Protein AF-A0A7V9CIB4-F1 (afdb_monomer_lite)

Radius of gyration: 16.67 Å; chains: 1; bounding box: 39×37×44 Å

Foldseek 3Di:
DDQKDKDKDKDWDWDVPPHTDIDIDIDMKMKGWLVNQCCCVVVDQQEEECDDHQWYDALCVDQPRPSPVVSVCVVCVVVVHHQQPDIKMKIWGTDGNNDDDTQWIKIFGAHNVGHTAWIWIWGAAPVGDIDIDIGGDDPCVVPDPDWAQQPDDRDPVDDSDDID

pLDDT: mean 80.52, std 18.49, range [33.44, 95.44]

Structure (mmCIF, N/CA/C/O backbone):
data_AF-A0A7V9CIB4-F1
#
_entry.id   AF-A0A7V9CIB4-F1
#
loop_
_atom_site.group_PDB
_atom_site.id
_atom_site.type_symbol
_atom_site.label_atom_id
_atom_site.label_alt_id
_atom_site.label_comp_id
_atom_site.label_asym_id
_atom_site.label_entity_id
_atom_site.label_seq_id
_atom_site.pdbx_PDB_ins_code
_atom_site.Cartn_x
_atom_site.Cartn_y
_atom_site.Cartn_z
_atom_site.occupancy
_atom_site.B_iso_or_equiv
_atom_site.auth_seq_id
_atom_site.auth_comp_id
_atom_site.auth_asym_id
_atom_site.auth_atom_id
_atom_site.pdbx_PDB_model_num
ATOM 1 N N . MET A 1 1 ? -20.475 -5.180 4.112 1.00 48.31 1 MET A N 1
ATOM 2 C CA . MET A 1 1 ? -19.162 -4.896 3.497 1.00 48.31 1 MET A CA 1
ATOM 3 C C . MET A 1 1 ? -18.192 -5.958 3.974 1.00 48.31 1 MET A C 1
ATOM 5 O O . MET A 1 1 ? -18.316 -6.389 5.112 1.00 48.31 1 MET A O 1
ATOM 9 N N . THR A 1 2 ? -17.322 -6.448 3.099 1.00 57.88 2 THR A N 1
ATOM 10 C CA . THR A 1 2 ? -16.293 -7.447 3.421 1.00 57.88 2 THR A CA 1
ATOM 11 C C . THR A 1 2 ? -15.072 -6.749 4.013 1.00 57.88 2 THR A C 1
ATOM 13 O O . THR A 1 2 ? -14.483 -5.915 3.337 1.00 57.88 2 THR A O 1
ATOM 16 N N . ASP A 1 3 ? -14.684 -7.110 5.241 1.00 68.75 3 ASP A N 1
ATOM 17 C CA . ASP A 1 3 ? -13.518 -6.538 5.944 1.00 68.75 3 ASP A CA 1
ATOM 18 C C . ASP A 1 3 ? -12.186 -6.793 5.199 1.00 68.75 3 ASP A C 1
ATOM 20 O O . ASP A 1 3 ? -11.222 -6.040 5.344 1.00 68.75 3 ASP A O 1
ATOM 24 N N . ALA A 1 4 ? -12.134 -7.855 4.385 1.00 72.06 4 ALA A N 1
ATOM 25 C CA . ALA A 1 4 ? -11.049 -8.133 3.452 1.00 72.06 4 ALA A CA 1
ATOM 26 C C . ALA A 1 4 ? -11.529 -8.991 2.264 1.00 72.06 4 ALA A C 1
ATOM 28 O O . ALA A 1 4 ? -12.492 -9.754 2.388 1.00 72.06 4 ALA A O 1
ATOM 29 N N . ALA A 1 5 ? -10.836 -8.903 1.127 1.00 83.56 5 ALA A N 1
ATOM 30 C CA . ALA A 1 5 ? -11.058 -9.735 -0.059 1.00 83.56 5 ALA A CA 1
ATOM 31 C C . ALA A 1 5 ? -9.733 -10.136 -0.735 1.00 83.56 5 ALA A C 1
ATOM 33 O O . ALA A 1 5 ? -8.701 -9.502 -0.532 1.00 83.56 5 ALA A O 1
ATOM 34 N N . LEU A 1 6 ? -9.764 -11.193 -1.552 1.00 86.75 6 LEU A N 1
ATOM 35 C CA . LEU A 1 6 ? -8.632 -11.652 -2.362 1.00 86.75 6 LEU A CA 1
ATOM 36 C C . LEU A 1 6 ? -8.934 -11.444 -3.846 1.00 86.75 6 LEU A C 1
ATOM 38 O O . LEU A 1 6 ? -9.955 -11.910 -4.349 1.00 86.75 6 LEU A O 1
ATOM 42 N N . TYR A 1 7 ? -8.017 -10.787 -4.545 1.00 87.12 7 TYR A N 1
ATOM 43 C CA . TYR A 1 7 ? -8.080 -10.545 -5.981 1.00 87.12 7 TYR A CA 1
ATOM 44 C C . TYR A 1 7 ? -7.056 -11.426 -6.681 1.00 87.12 7 TYR A C 1
ATOM 46 O O . TYR A 1 7 ? -5.857 -11.234 -6.503 1.00 87.12 7 TYR A O 1
ATOM 54 N N . ALA A 1 8 ? -7.519 -12.385 -7.480 1.00 88.94 8 ALA A N 1
ATOM 55 C CA . ALA A 1 8 ? -6.657 -13.188 -8.340 1.00 88.94 8 ALA A CA 1
ATOM 56 C C . ALA A 1 8 ? -6.422 -12.468 -9.675 1.00 88.94 8 ALA A C 1
ATOM 58 O O . ALA A 1 8 ? -7.348 -11.908 -10.262 1.00 88.94 8 ALA A O 1
ATOM 59 N N . GLY A 1 9 ? -5.189 -12.503 -10.172 1.00 87.19 9 GLY A N 1
ATOM 60 C CA . GLY A 1 9 ? -4.802 -11.816 -11.398 1.00 87.19 9 GLY A CA 1
ATOM 61 C C . GLY A 1 9 ? -3.603 -12.459 -12.078 1.00 87.19 9 GLY A C 1
ATOM 62 O O . GLY A 1 9 ? -3.162 -13.551 -11.724 1.00 87.19 9 GLY A O 1
ATOM 63 N N . HIS A 1 10 ? -3.073 -11.769 -13.080 1.00 85.56 10 HIS A N 1
ATOM 64 C CA . HIS A 1 10 ? -1.833 -12.152 -13.743 1.00 85.56 10 HIS A CA 1
ATOM 65 C C . HIS A 1 10 ? -0.936 -10.930 -13.856 1.00 85.56 10 HIS A C 1
ATOM 67 O O . HIS A 1 10 ? -1.420 -9.840 -14.152 1.00 85.56 10 HIS A O 1
ATOM 73 N N . VAL A 1 11 ? 0.363 -11.133 -13.673 1.00 84.75 1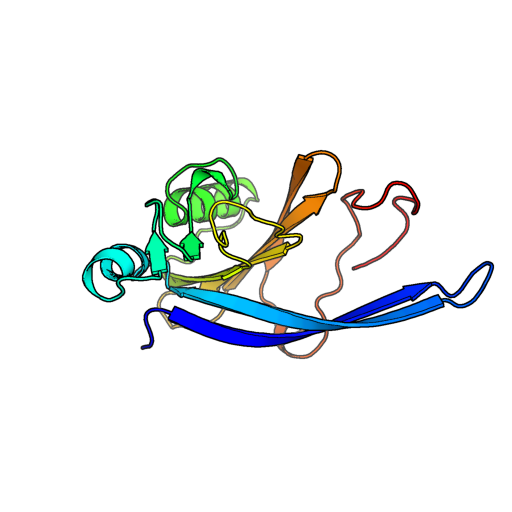1 VAL A N 1
ATOM 74 C CA . VAL A 1 11 ? 1.377 -10.149 -14.047 1.00 84.75 11 VAL A CA 1
ATOM 75 C C . VAL A 1 11 ? 1.978 -10.589 -15.369 1.00 84.75 11 VAL A C 1
ATOM 77 O O . VAL A 1 11 ? 2.253 -11.774 -15.569 1.00 84.75 11 VAL A O 1
ATOM 80 N N . TRP A 1 12 ? 2.165 -9.639 -16.276 1.00 84.81 12 TRP A N 1
ATOM 81 C CA . TRP A 1 12 ? 2.827 -9.846 -17.552 1.00 84.81 12 TRP A CA 1
ATOM 82 C C . TRP A 1 12 ? 3.964 -8.842 -17.678 1.00 84.81 12 TRP A C 1
ATOM 84 O O . TRP A 1 12 ? 3.780 -7.653 -17.435 1.00 84.81 12 TRP A O 1
ATOM 94 N N . HIS A 1 13 ? 5.140 -9.343 -18.026 1.00 82.50 13 HIS A N 1
ATOM 95 C CA . HIS A 1 13 ? 6.301 -8.534 -18.361 1.00 82.50 13 HIS A CA 1
ATOM 96 C C . HIS A 1 13 ? 6.653 -8.808 -19.810 1.00 82.50 13 HIS A C 1
ATOM 98 O O . HIS A 1 13 ? 6.724 -9.969 -20.220 1.00 82.50 13 HIS A O 1
ATOM 104 N N . GLU A 1 14 ? 6.912 -7.747 -20.561 1.00 84.62 14 GLU A N 1
ATOM 105 C CA . GLU A 1 14 ? 7.342 -7.823 -21.948 1.00 84.62 14 GLU A CA 1
ATOM 106 C C . GLU A 1 14 ? 8.518 -6.875 -22.175 1.00 84.62 14 GLU A C 1
ATOM 108 O O . GLU A 1 14 ? 8.510 -5.711 -21.775 1.00 84.62 14 GLU A O 1
ATOM 113 N N . ARG A 1 15 ? 9.558 -7.397 -22.817 1.00 81.19 15 ARG A N 1
ATOM 114 C CA . ARG A 1 15 ? 10.673 -6.641 -23.373 1.00 81.19 15 ARG A CA 1
ATOM 115 C C . ARG A 1 15 ? 10.691 -6.887 -24.865 1.00 81.19 15 ARG A C 1
ATOM 117 O O . ARG A 1 15 ? 10.730 -8.036 -25.288 1.00 81.19 15 ARG A O 1
ATOM 124 N N . THR A 1 16 ? 10.688 -5.819 -25.649 1.00 85.69 16 THR A N 1
ATOM 125 C CA . THR A 1 16 ? 10.640 -5.895 -27.114 1.00 85.69 16 THR A CA 1
ATOM 126 C C . THR A 1 16 ? 12.020 -5.789 -27.766 1.00 85.69 16 THR A C 1
ATOM 128 O O . THR A 1 16 ? 12.180 -6.192 -28.914 1.00 85.69 16 THR A O 1
ATOM 131 N N . THR A 1 17 ? 13.035 -5.298 -27.045 1.00 74.50 17 THR A N 1
ATOM 132 C CA . THR A 1 17 ? 14.410 -5.128 -27.544 1.00 74.50 17 THR A CA 1
ATOM 133 C C . THR A 1 17 ? 15.461 -5.471 -26.475 1.00 74.50 17 THR A C 1
ATOM 135 O O . THR A 1 17 ? 15.185 -5.350 -25.278 1.00 74.50 17 THR A O 1
ATOM 138 N N . PRO A 1 18 ? 16.683 -5.901 -26.871 1.00 76.19 18 PRO A N 1
ATOM 139 C CA . PRO A 1 18 ? 17.116 -6.253 -28.233 1.00 76.19 18 PRO A CA 1
ATOM 140 C C . PRO A 1 18 ? 16.562 -7.604 -28.723 1.00 76.19 18 PRO A C 1
ATOM 142 O O . PRO A 1 18 ? 16.520 -7.842 -29.925 1.00 76.19 18 PRO A O 1
ATOM 145 N N . VAL A 1 19 ? 16.106 -8.466 -27.810 1.00 81.19 19 VAL A N 1
ATOM 146 C CA . VAL A 1 19 ? 15.409 -9.725 -28.106 1.00 81.19 19 VAL A CA 1
ATOM 147 C C . VAL A 1 19 ? 14.068 -9.705 -27.381 1.00 81.19 19 VAL A C 1
ATOM 149 O O . VAL A 1 19 ? 14.002 -9.320 -26.213 1.00 81.19 19 VAL A O 1
ATOM 152 N N . GLY A 1 20 ? 13.012 -10.114 -28.085 1.00 82.12 20 GLY A N 1
ATOM 153 C CA . GLY A 1 20 ? 11.669 -10.231 -27.531 1.00 82.12 20 GLY A CA 1
ATOM 154 C C . GLY A 1 20 ? 11.617 -11.267 -26.409 1.00 82.12 20 GLY A C 1
ATOM 155 O O . GLY A 1 20 ? 11.823 -12.455 -26.653 1.00 82.12 20 GLY A O 1
ATOM 156 N N . HIS A 1 21 ? 11.317 -10.830 -25.190 1.00 83.44 21 HIS A N 1
ATOM 157 C CA . HIS A 1 21 ? 11.092 -11.704 -24.045 1.00 83.44 21 HIS A CA 1
ATOM 158 C C . HIS A 1 21 ? 9.808 -11.297 -23.338 1.00 83.44 21 HIS A C 1
ATOM 160 O O . HIS A 1 21 ? 9.699 -10.185 -22.828 1.00 83.44 21 HIS A O 1
ATOM 166 N N . ALA A 1 22 ? 8.859 -12.222 -23.272 1.00 87.25 22 ALA A N 1
ATOM 167 C CA . ALA A 1 22 ? 7.604 -12.041 -22.568 1.00 87.25 22 ALA A CA 1
ATOM 168 C C . ALA A 1 22 ? 7.397 -13.190 -21.583 1.00 87.25 22 ALA A C 1
ATOM 170 O O . ALA A 1 22 ? 7.588 -14.355 -21.933 1.00 87.25 22 ALA A O 1
ATOM 171 N N . PHE A 1 23 ? 6.989 -12.875 -20.358 1.00 88.00 23 PHE A N 1
ATOM 172 C CA . PHE A 1 23 ? 6.585 -13.880 -19.380 1.00 88.00 23 PHE A CA 1
ATOM 173 C C . PHE A 1 23 ? 5.362 -13.412 -18.603 1.00 88.00 23 PHE A C 1
ATOM 175 O O . PHE A 1 23 ? 5.261 -12.255 -18.194 1.00 88.00 23 PHE A O 1
ATOM 182 N N . ARG A 1 24 ? 4.418 -14.330 -18.402 1.00 90.00 24 ARG A N 1
ATOM 183 C CA . ARG A 1 24 ? 3.171 -14.097 -17.676 1.00 90.00 24 ARG A CA 1
ATOM 184 C C . ARG A 1 24 ? 3.030 -15.142 -16.582 1.00 90.00 24 ARG A C 1
ATOM 186 O O . ARG A 1 24 ? 3.224 -16.325 -16.842 1.00 90.00 24 ARG A O 1
ATOM 193 N N . TYR A 1 25 ? 2.665 -14.714 -15.382 1.00 87.06 25 TYR A N 1
ATOM 194 C CA . TYR A 1 25 ? 2.484 -15.602 -14.236 1.00 87.06 25 TYR A CA 1
ATOM 195 C C . TYR A 1 25 ? 1.278 -15.172 -13.392 1.00 87.06 25 TYR A C 1
ATOM 197 O O . TYR A 1 25 ? 0.923 -13.987 -13.384 1.00 87.06 25 TYR A O 1
ATOM 205 N N . PRO A 1 26 ? 0.598 -16.121 -12.724 1.00 89.19 26 PRO A N 1
ATOM 206 C CA . PRO A 1 26 ? -0.506 -15.798 -11.833 1.00 89.19 26 PRO A CA 1
ATOM 207 C C . PRO A 1 26 ? -0.002 -15.027 -10.610 1.00 89.19 26 PRO A C 1
ATOM 209 O O . PRO A 1 26 ? 1.108 -15.246 -10.127 1.00 89.19 26 PRO A O 1
ATOM 212 N N . THR A 1 27 ? -0.844 -14.140 -10.095 1.00 88.88 27 THR A N 1
ATOM 213 C CA . THR A 1 27 ? -0.610 -13.398 -8.855 1.00 88.88 27 THR A CA 1
ATOM 214 C C . THR A 1 27 ? -1.913 -13.261 -8.072 1.00 88.88 27 THR A C 1
ATOM 216 O O . THR A 1 27 ? -2.997 -13.527 -8.599 1.00 88.88 27 THR A O 1
ATOM 219 N N . TYR A 1 28 ? -1.822 -12.821 -6.823 1.00 89.75 28 TYR A N 1
ATOM 220 C CA . TYR A 1 28 ? -2.979 -12.463 -6.014 1.00 89.75 28 TYR A CA 1
ATOM 221 C C . TYR A 1 28 ? -2.671 -11.260 -5.127 1.00 89.75 28 TYR A C 1
ATOM 223 O O . TYR A 1 28 ? -1.565 -11.149 -4.615 1.00 89.75 28 TYR A O 1
ATOM 231 N N . MET A 1 29 ? -3.650 -10.395 -4.895 1.00 90.88 29 MET A N 1
ATOM 232 C CA . MET A 1 29 ? -3.542 -9.265 -3.971 1.00 90.88 29 MET A CA 1
ATOM 233 C C . MET A 1 29 ? -4.657 -9.320 -2.930 1.00 90.88 29 MET A C 1
ATOM 235 O O . MET A 1 29 ? -5.731 -9.869 -3.175 1.00 90.88 29 MET A O 1
ATOM 239 N N . HIS A 1 30 ? -4.400 -8.748 -1.763 1.00 91.62 30 HIS A N 1
ATOM 240 C CA . HIS A 1 30 ? -5.371 -8.603 -0.690 1.00 91.62 30 HIS A CA 1
ATOM 241 C C . HIS A 1 30 ? -5.942 -7.197 -0.746 1.00 91.62 30 HIS A C 1
ATOM 243 O O . HIS A 1 30 ? -5.183 -6.234 -0.826 1.00 91.62 30 HIS A O 1
ATOM 249 N N . LEU A 1 31 ? -7.262 -7.091 -0.685 1.00 92.94 31 LEU A N 1
ATOM 250 C CA . LEU A 1 31 ? -7.955 -5.837 -0.457 1.00 92.94 31 LEU A CA 1
ATOM 251 C C . LEU A 1 31 ? -8.343 -5.770 1.017 1.00 92.94 31 LEU A C 1
ATOM 253 O O . LEU A 1 31 ? -9.058 -6.649 1.496 1.00 92.94 31 LEU A O 1
ATOM 257 N N . PHE A 1 32 ? -7.884 -4.741 1.713 1.00 92.94 32 PHE A N 1
ATOM 258 C CA . PHE A 1 32 ? -8.199 -4.471 3.110 1.00 92.94 32 PHE A CA 1
ATOM 259 C C . PHE A 1 32 ? -9.007 -3.189 3.219 1.00 92.94 32 PHE A C 1
ATOM 261 O O . PHE A 1 32 ? -8.625 -2.174 2.640 1.00 92.94 32 PHE A O 1
ATOM 268 N N . ASP A 1 33 ? -10.082 -3.216 3.997 1.00 93.06 33 ASP A N 1
ATOM 269 C CA . ASP A 1 33 ? -10.720 -1.987 4.455 1.00 93.06 33 ASP A CA 1
ATOM 270 C C . ASP A 1 33 ? -9.972 -1.473 5.690 1.00 93.06 33 ASP A C 1
ATOM 272 O O . ASP A 1 33 ? -9.961 -2.129 6.736 1.00 93.06 33 ASP A O 1
ATOM 276 N N . LEU A 1 34 ? -9.320 -0.313 5.573 1.00 92.75 34 LEU A N 1
ATOM 277 C CA . LEU A 1 34 ? -8.522 0.254 6.661 1.00 92.75 34 LEU A CA 1
ATOM 278 C C . LEU A 1 34 ? -9.375 0.685 7.858 1.00 92.75 34 LEU A C 1
ATOM 280 O O . LEU A 1 34 ? -8.866 0.713 8.977 1.00 92.75 34 LEU A O 1
ATOM 284 N N . ASP A 1 35 ? -10.668 0.940 7.664 1.00 88.94 35 ASP A N 1
ATOM 285 C CA . ASP A 1 35 ? -11.588 1.277 8.758 1.00 88.94 35 ASP A CA 1
ATOM 286 C C . ASP A 1 35 ? -12.013 0.023 9.544 1.00 88.94 35 ASP A C 1
ATOM 288 O O . ASP A 1 35 ? -12.488 0.094 10.681 1.00 88.94 35 ASP A O 1
ATOM 292 N N . ALA A 1 36 ? -11.812 -1.153 8.948 1.00 89.38 36 ALA A N 1
ATOM 293 C CA . ALA A 1 36 ? -12.131 -2.457 9.514 1.00 89.38 36 ALA A CA 1
ATOM 294 C C . ALA A 1 36 ? -10.901 -3.264 9.950 1.00 89.38 36 ALA A C 1
ATOM 296 O O . ALA A 1 36 ? -11.044 -4.234 10.697 1.00 89.38 36 ALA A O 1
ATOM 297 N N . VAL A 1 37 ? -9.702 -2.883 9.499 1.00 89.25 37 VAL A N 1
ATOM 298 C CA . VAL A 1 37 ? -8.484 -3.708 9.548 1.00 89.25 37 VAL A CA 1
ATOM 299 C C . VAL A 1 37 ? -8.113 -4.175 10.960 1.00 89.25 37 VAL A C 1
ATOM 301 O O . VAL A 1 37 ? -7.609 -5.283 11.136 1.00 89.25 37 VAL A O 1
ATOM 304 N N . GLY A 1 38 ? -8.449 -3.397 11.993 1.00 86.75 38 GLY A N 1
ATOM 305 C CA . GLY A 1 38 ? -8.252 -3.788 13.392 1.00 86.75 38 GLY A CA 1
ATOM 306 C C . GLY A 1 38 ? -9.008 -5.065 13.789 1.00 86.75 38 GLY A C 1
ATOM 307 O O . GLY A 1 38 ? -8.465 -5.893 14.522 1.00 86.75 38 GLY A O 1
ATOM 308 N N . ARG A 1 39 ? -10.213 -5.284 13.240 1.00 89.62 39 ARG A N 1
ATOM 309 C CA . ARG A 1 39 ? -11.073 -6.451 13.535 1.00 89.62 39 ARG A CA 1
ATOM 310 C C . ARG A 1 39 ? -10.567 -7.756 12.918 1.00 89.62 39 ARG A C 1
ATOM 312 O O . ARG A 1 39 ? -11.005 -8.844 13.305 1.00 89.62 39 ARG A O 1
ATOM 319 N N . ILE A 1 40 ? -9.630 -7.678 11.971 1.00 88.94 40 ILE A N 1
ATOM 320 C CA . ILE A 1 40 ? -9.027 -8.856 11.328 1.00 88.94 40 ILE A CA 1
ATOM 321 C C . ILE A 1 40 ? -8.378 -9.766 12.372 1.00 88.94 40 ILE A C 1
ATOM 323 O O . ILE A 1 40 ? -8.455 -10.993 12.265 1.00 88.94 40 ILE A O 1
ATOM 327 N N . ASN A 1 41 ? -7.774 -9.173 13.404 1.00 90.31 41 ASN A N 1
ATOM 328 C CA . ASN A 1 41 ? -7.085 -9.914 14.453 1.00 90.31 41 ASN A CA 1
ATOM 329 C C . ASN A 1 41 ? -8.020 -10.807 15.279 1.00 90.31 41 ASN A C 1
ATOM 331 O O . ASN A 1 41 ? -7.585 -11.881 15.717 1.00 90.31 41 ASN A O 1
ATOM 335 N N . ASP A 1 42 ? -9.276 -10.386 15.425 1.00 89.44 42 ASP A N 1
ATOM 336 C CA . ASP A 1 42 ? -10.316 -11.083 16.182 1.00 89.44 42 ASP A CA 1
ATOM 337 C C . ASP A 1 42 ? -11.034 -12.136 15.330 1.00 89.44 42 ASP A C 1
ATOM 339 O O . ASP A 1 42 ? -11.428 -13.190 15.827 1.00 89.44 42 ASP A O 1
ATOM 343 N N . THR A 1 43 ? -11.166 -11.871 14.029 1.00 86.88 43 THR A N 1
ATOM 344 C CA . THR A 1 43 ? -11.976 -12.690 13.115 1.00 86.88 43 THR A CA 1
ATOM 345 C C . THR A 1 43 ? -11.186 -13.843 12.500 1.00 86.88 43 THR A C 1
ATOM 347 O O . THR A 1 43 ? -11.672 -14.972 12.406 1.00 86.88 43 THR A O 1
ATOM 350 N N . PHE A 1 44 ? -9.947 -13.590 12.082 1.00 86.19 44 PHE A N 1
ATOM 351 C CA . PHE A 1 44 ? -9.134 -14.567 11.363 1.00 86.19 44 PHE A CA 1
ATOM 352 C C . PHE A 1 44 ? -8.006 -15.077 12.251 1.00 86.19 44 PHE A C 1
ATOM 354 O O . PHE A 1 44 ? -7.464 -14.334 13.054 1.00 86.19 44 PHE A O 1
ATOM 361 N N . ARG A 1 45 ? -7.615 -16.352 12.123 1.00 88.50 45 ARG A N 1
ATOM 362 C CA . ARG A 1 45 ? -6.449 -16.905 12.850 1.00 88.50 45 ARG A CA 1
ATOM 363 C C . ARG A 1 45 ? -5.156 -16.865 12.042 1.00 88.50 45 ARG A C 1
ATOM 365 O O . ARG A 1 45 ? -4.080 -16.795 12.626 1.00 88.50 45 ARG A O 1
ATOM 372 N N . LEU A 1 46 ? -5.270 -16.926 10.715 1.00 90.50 46 LEU A N 1
ATOM 373 C CA . LEU A 1 46 ? -4.132 -17.013 9.794 1.00 90.50 46 LEU A CA 1
ATOM 374 C C . LEU A 1 46 ? -3.759 -15.667 9.164 1.00 90.50 46 LEU A C 1
ATOM 376 O O . LEU A 1 46 ? -2.640 -15.530 8.685 1.00 90.50 46 LEU A O 1
ATOM 380 N N . LEU A 1 47 ? -4.674 -14.696 9.200 1.00 90.81 47 LEU A N 1
ATOM 381 C CA . LEU A 1 47 ? -4.488 -13.336 8.705 1.00 90.81 47 LEU A CA 1
ATOM 382 C C . LEU A 1 47 ? -4.381 -12.379 9.894 1.00 90.81 47 LEU A C 1
ATOM 384 O O . LEU A 1 47 ? -5.197 -12.468 10.811 1.00 90.81 47 LEU A O 1
ATOM 388 N N . GLY A 1 48 ? -3.372 -11.513 9.923 1.00 92.06 48 GLY A N 1
ATOM 389 C CA . GLY A 1 48 ? -3.145 -10.562 11.016 1.00 92.06 48 GLY A CA 1
ATOM 390 C C . GLY A 1 48 ? -2.873 -9.144 10.543 1.00 92.06 48 GLY A C 1
ATOM 391 O O . GLY A 1 48 ? -2.360 -8.939 9.448 1.00 92.06 48 GLY A O 1
ATOM 392 N N . TYR A 1 49 ? -3.169 -8.180 11.406 1.00 94.31 49 TYR A N 1
ATOM 393 C CA . TYR A 1 49 ? -2.791 -6.780 11.250 1.00 94.31 49 TYR A CA 1
ATOM 394 C C . TYR A 1 49 ? -1.836 -6.383 12.381 1.00 94.31 49 TYR A C 1
ATOM 396 O O . TYR A 1 49 ? -2.145 -6.606 13.555 1.00 94.31 49 TYR A O 1
ATOM 404 N N . ASN A 1 50 ? -0.652 -5.873 12.029 1.00 93.81 50 ASN A N 1
ATOM 405 C CA . ASN A 1 50 ? 0.470 -5.581 12.930 1.00 93.81 50 ASN A CA 1
ATOM 406 C C . ASN A 1 50 ? 0.842 -6.741 13.872 1.00 93.81 50 ASN A C 1
ATOM 408 O O . ASN A 1 50 ? 1.341 -6.543 14.980 1.00 93.81 50 ASN A O 1
ATOM 412 N N . ARG A 1 51 ? 0.608 -7.983 13.435 1.00 92.31 51 ARG A N 1
ATOM 413 C CA . ARG A 1 51 ? 0.838 -9.192 14.228 1.00 92.31 51 ARG A CA 1
ATOM 414 C C . ARG A 1 51 ? 1.442 -10.281 13.362 1.00 92.31 51 ARG A C 1
ATOM 416 O O . ARG A 1 51 ? 0.948 -10.547 12.271 1.00 92.31 51 ARG A O 1
ATOM 423 N N . SER A 1 52 ? 2.460 -10.958 13.891 1.00 90.31 52 SER A N 1
ATOM 424 C CA . SER A 1 52 ? 3.067 -12.106 13.217 1.00 90.31 52 SER A CA 1
ATOM 425 C C . SER A 1 52 ? 2.057 -13.251 13.103 1.00 90.31 52 SER A C 1
ATOM 427 O O . SER A 1 52 ? 1.632 -13.830 14.108 1.00 90.31 52 SER A O 1
ATOM 429 N N . ARG A 1 53 ? 1.641 -13.530 11.867 1.00 92.06 53 ARG A N 1
ATOM 430 C CA . ARG A 1 53 ? 0.740 -14.611 11.452 1.00 92.06 53 ARG A CA 1
ATOM 431 C C . ARG A 1 53 ? 1.196 -15.131 10.081 1.00 92.06 53 ARG A C 1
ATOM 433 O O . ARG A 1 53 ? 1.999 -14.461 9.432 1.00 92.06 53 ARG A O 1
ATOM 440 N N . PRO A 1 54 ? 0.722 -16.310 9.629 1.00 92.06 54 PRO A N 1
ATOM 441 C CA . PRO A 1 54 ? 1.097 -16.852 8.323 1.00 92.06 54 PRO A CA 1
ATOM 442 C C . PRO A 1 54 ? 0.896 -15.867 7.173 1.00 92.06 54 PRO A C 1
ATOM 444 O O . PRO A 1 54 ? 1.746 -15.806 6.292 1.00 92.06 54 PRO A O 1
ATOM 447 N N . VAL A 1 55 ? -0.179 -15.077 7.218 1.00 91.81 55 VAL A N 1
ATOM 448 C CA . VAL A 1 55 ? -0.361 -13.895 6.378 1.00 91.81 55 VAL A CA 1
ATOM 449 C C . VAL A 1 55 ? -0.530 -12.676 7.279 1.00 91.81 55 VAL A C 1
ATOM 451 O O . VAL A 1 55 ? -1.331 -12.711 8.216 1.00 91.81 55 VAL A O 1
ATOM 454 N N . SER A 1 56 ? 0.202 -11.592 7.026 1.00 92.75 56 SER A N 1
ATOM 455 C CA . SER A 1 56 ? 0.046 -10.372 7.822 1.00 92.75 56 SER A CA 1
ATOM 456 C C . SER A 1 56 ? 0.230 -9.078 7.038 1.00 92.75 56 SER A C 1
ATOM 458 O O . SER A 1 56 ? 1.044 -8.983 6.125 1.00 92.75 56 SER A O 1
ATOM 460 N N . LEU A 1 57 ? -0.535 -8.064 7.427 1.00 93.50 57 LEU A N 1
ATOM 461 C CA . LEU A 1 57 ? -0.359 -6.674 7.025 1.00 93.50 57 LEU A CA 1
ATOM 462 C C . LEU A 1 57 ? 0.329 -5.927 8.170 1.00 93.50 57 LEU A C 1
ATOM 464 O O . LEU A 1 57 ? -0.081 -6.080 9.321 1.00 93.50 57 LEU A O 1
ATOM 468 N N . HIS A 1 58 ? 1.353 -5.130 7.879 1.00 93.81 58 HIS A N 1
ATOM 469 C CA . HIS A 1 58 ? 2.035 -4.307 8.876 1.00 93.81 58 HIS A CA 1
ATOM 470 C C . HIS A 1 58 ? 2.136 -2.865 8.398 1.00 93.81 58 HIS A C 1
ATOM 472 O O . HIS A 1 58 ? 2.557 -2.623 7.272 1.00 93.81 58 HIS A O 1
ATOM 478 N N . ASP A 1 59 ? 1.842 -1.916 9.282 1.00 94.25 59 ASP A N 1
ATOM 479 C CA . ASP A 1 59 ? 1.984 -0.484 8.999 1.00 94.25 59 ASP A CA 1
ATOM 480 C C . ASP A 1 59 ? 3.409 -0.139 8.547 1.00 94.25 59 ASP A C 1
ATOM 482 O O . ASP A 1 59 ? 3.600 0.581 7.576 1.00 94.25 59 ASP A O 1
ATOM 486 N N . ALA A 1 60 ? 4.418 -0.734 9.196 1.00 91.56 60 ALA A N 1
ATOM 487 C CA . ALA A 1 60 ? 5.841 -0.516 8.913 1.00 91.56 60 ALA A CA 1
ATOM 488 C C . ALA A 1 60 ? 6.264 -0.826 7.458 1.00 91.56 60 ALA A C 1
ATOM 490 O O . ALA A 1 60 ? 7.291 -0.325 6.982 1.00 91.56 60 ALA A O 1
ATOM 491 N N . ASP A 1 61 ? 5.493 -1.650 6.747 1.00 90.25 61 ASP A N 1
ATOM 492 C CA . ASP A 1 61 ? 5.781 -2.010 5.355 1.00 90.25 61 ASP A CA 1
ATOM 493 C C . ASP A 1 61 ? 5.336 -0.950 4.354 1.00 90.25 61 ASP A C 1
ATOM 495 O O . ASP A 1 61 ? 5.741 -1.013 3.195 1.00 90.25 61 ASP A O 1
ATOM 499 N N . HIS A 1 62 ? 4.548 0.021 4.805 1.00 91.62 62 HIS A N 1
ATOM 500 C CA . HIS A 1 62 ? 3.851 0.964 3.953 1.00 91.62 62 HIS A CA 1
ATOM 501 C C . HIS A 1 62 ? 4.143 2.405 4.351 1.00 91.62 62 HIS A C 1
ATOM 503 O O . HIS A 1 62 ? 4.313 2.742 5.524 1.00 91.62 62 HIS A O 1
ATOM 509 N N . LEU A 1 63 ? 4.156 3.272 3.348 1.00 90.44 63 LEU A N 1
ATOM 510 C CA . LEU A 1 63 ? 4.341 4.709 3.423 1.00 90.44 63 LEU A CA 1
ATOM 511 C C . LEU A 1 63 ? 5.524 5.054 4.342 1.00 90.44 63 LEU A C 1
ATOM 513 O O . LEU A 1 63 ? 6.681 4.800 3.997 1.00 90.44 63 LEU A O 1
ATOM 517 N N . ASP A 1 64 ? 5.2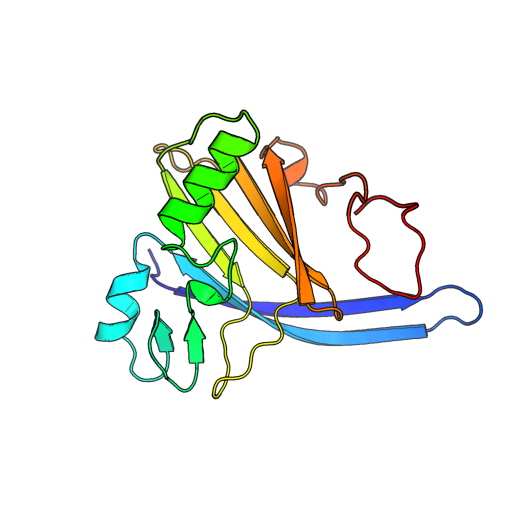37 5.621 5.511 1.00 89.69 64 ASP A N 1
ATOM 518 C CA . ASP A 1 64 ? 6.211 6.033 6.525 1.00 89.69 64 ASP A CA 1
ATOM 519 C C . ASP A 1 64 ? 6.091 5.262 7.852 1.00 89.69 64 ASP A C 1
ATOM 521 O O . ASP A 1 64 ? 6.665 5.670 8.861 1.00 89.69 64 ASP A O 1
ATOM 525 N N . GLY A 1 65 ? 5.382 4.130 7.857 1.00 89.00 65 GLY A N 1
ATOM 526 C CA . GLY A 1 65 ? 5.299 3.221 9.001 1.00 89.00 65 GLY A CA 1
ATOM 527 C C . GLY A 1 65 ? 4.352 3.643 10.126 1.00 89.00 65 GLY A C 1
ATOM 528 O O . GLY A 1 65 ? 4.249 2.930 11.125 1.00 89.00 65 GLY A O 1
ATOM 529 N N . ARG A 1 66 ? 3.664 4.779 9.982 1.00 92.62 66 ARG A N 1
ATOM 530 C CA . ARG A 1 66 ? 2.563 5.196 10.864 1.00 92.62 66 ARG A CA 1
ATOM 531 C C . ARG A 1 66 ? 1.315 4.334 10.634 1.00 92.62 66 ARG A C 1
ATOM 533 O O . ARG A 1 66 ? 1.238 3.668 9.600 1.00 92.62 66 ARG A O 1
ATOM 540 N N . PRO A 1 67 ? 0.312 4.380 11.536 1.00 93.69 67 PRO A N 1
ATOM 541 C CA . PRO A 1 67 ? -0.990 3.774 11.271 1.00 93.69 67 PRO A CA 1
ATOM 542 C C . PRO A 1 67 ? -1.487 4.142 9.871 1.00 93.69 67 PRO A C 1
ATOM 544 O O . PRO A 1 67 ? -1.534 5.323 9.521 1.00 93.69 67 PRO A O 1
ATOM 547 N N . LEU A 1 68 ? -1.823 3.137 9.056 1.00 93.75 68 LEU A N 1
ATOM 548 C CA . LEU A 1 68 ? -2.016 3.312 7.608 1.00 93.75 68 LEU A CA 1
ATOM 549 C C . LEU A 1 68 ? -2.971 4.454 7.246 1.00 93.75 68 LEU A C 1
ATOM 551 O O . LEU A 1 68 ? -2.688 5.216 6.326 1.00 93.75 68 LEU A O 1
ATOM 555 N N . ARG A 1 69 ? -4.078 4.606 7.981 1.00 92.81 69 ARG A N 1
ATOM 556 C CA . ARG A 1 69 ? -5.043 5.689 7.743 1.00 92.81 69 ARG A CA 1
ATOM 557 C C . ARG A 1 69 ? -4.412 7.071 7.927 1.00 92.81 69 ARG A C 1
ATOM 559 O O . ARG A 1 69 ? -4.577 7.930 7.068 1.00 92.81 69 ARG A O 1
ATOM 566 N N . GLU A 1 70 ? -3.656 7.261 9.005 1.00 94.25 70 GLU A N 1
ATOM 567 C CA . GLU A 1 70 ? -2.959 8.520 9.290 1.00 94.25 70 GLU A CA 1
ATOM 568 C C . GLU A 1 70 ? -1.873 8.804 8.246 1.00 94.25 70 GLU A C 1
ATOM 570 O O . GLU A 1 70 ? -1.720 9.939 7.794 1.00 94.25 70 GLU A O 1
ATOM 575 N N . ALA A 1 71 ? -1.134 7.771 7.830 1.00 95.00 71 ALA A N 1
ATOM 576 C CA . ALA A 1 71 ? -0.095 7.888 6.812 1.00 95.00 71 ALA A CA 1
ATOM 577 C C . ALA A 1 71 ? -0.673 8.294 5.443 1.00 95.00 71 ALA A C 1
ATOM 579 O O . ALA A 1 71 ? -0.118 9.164 4.764 1.00 95.00 71 ALA A O 1
ATOM 580 N N . VAL A 1 72 ? -1.804 7.695 5.051 1.00 95.25 72 VAL A N 1
ATOM 581 C CA . VAL A 1 72 ? -2.524 8.027 3.814 1.00 95.25 72 VAL A CA 1
ATOM 582 C C . VAL A 1 72 ? -3.031 9.465 3.861 1.00 95.25 72 VAL A C 1
ATOM 584 O O . VAL A 1 72 ? -2.748 10.236 2.945 1.00 95.25 72 VAL A O 1
ATOM 587 N N . GLU A 1 73 ? -3.719 9.856 4.935 1.00 95.12 73 GLU A N 1
ATOM 588 C CA . GLU A 1 73 ? -4.239 11.216 5.100 1.00 95.12 73 GLU A CA 1
ATOM 589 C C . GLU A 1 73 ? -3.115 12.258 5.036 1.00 95.12 73 GLU A C 1
ATOM 591 O O . GLU A 1 73 ? -3.187 13.210 4.252 1.00 95.12 73 GLU A O 1
ATOM 596 N N . ALA A 1 74 ? -2.029 12.037 5.781 1.00 94.94 74 ALA A N 1
ATOM 597 C CA . ALA A 1 74 ? -0.869 12.919 5.772 1.00 94.94 74 ALA A CA 1
ATOM 598 C C . ALA A 1 74 ? -0.260 13.051 4.370 1.00 94.94 74 ALA A C 1
ATOM 600 O O . ALA A 1 74 ? 0.149 14.144 3.976 1.00 94.94 74 ALA A O 1
ATOM 601 N N . ARG A 1 75 ? -0.215 11.960 3.596 1.00 94.31 75 ARG A N 1
ATOM 602 C CA . ARG A 1 75 ? 0.320 11.972 2.231 1.00 94.31 75 ARG A CA 1
ATOM 603 C C . ARG A 1 75 ? -0.589 12.719 1.255 1.00 94.31 75 ARG A C 1
ATOM 605 O O . ARG A 1 75 ? -0.076 13.469 0.425 1.00 94.31 75 ARG A O 1
ATOM 612 N N . VAL A 1 76 ? -1.909 12.562 1.370 1.00 93.31 76 VAL A N 1
ATOM 613 C CA . VAL A 1 76 ? -2.882 13.323 0.566 1.00 93.31 76 VAL A CA 1
ATOM 614 C C . VAL A 1 76 ? -2.742 14.816 0.854 1.00 93.31 76 VAL A C 1
ATOM 616 O O . VAL A 1 76 ? -2.576 15.601 -0.080 1.00 93.31 76 VAL A O 1
ATOM 619 N N . VAL A 1 77 ? -2.708 15.210 2.128 1.00 94.62 77 VAL A N 1
ATOM 620 C CA . VAL A 1 77 ? -2.554 16.620 2.520 1.00 94.62 77 VAL A CA 1
ATOM 621 C C . VAL A 1 77 ? -1.206 17.186 2.069 1.00 94.62 77 VAL A C 1
ATOM 623 O O . VAL A 1 77 ? -1.155 18.283 1.514 1.00 94.62 77 VAL A O 1
ATOM 626 N N . ALA A 1 78 ? -0.117 16.427 2.218 1.00 93.38 78 ALA A N 1
ATOM 627 C CA . ALA A 1 78 ? 1.213 16.842 1.766 1.00 93.38 78 ALA A CA 1
ATOM 628 C C . ALA A 1 78 ? 1.307 17.038 0.242 1.00 93.38 78 ALA A C 1
ATOM 630 O O . ALA A 1 78 ? 2.134 17.821 -0.216 1.00 93.38 78 ALA A O 1
ATOM 631 N N . SER A 1 79 ? 0.449 16.375 -0.544 1.00 89.06 79 SER A N 1
ATOM 632 C CA . SER A 1 79 ? 0.351 16.594 -1.997 1.00 89.06 79 SER A CA 1
ATOM 633 C C . SER A 1 79 ? -0.382 17.890 -2.383 1.00 89.06 79 SER A C 1
ATOM 635 O O . SER A 1 79 ? -0.519 18.192 -3.566 1.00 89.06 79 SER A O 1
ATOM 637 N N . GLY A 1 80 ? -0.877 18.656 -1.402 1.00 91.25 80 GLY A N 1
ATOM 638 C CA . GLY A 1 80 ? -1.669 19.871 -1.617 1.00 91.25 80 GLY A CA 1
ATOM 639 C C . GLY A 1 80 ? -3.158 19.610 -1.864 1.00 91.25 80 GLY A C 1
ATOM 640 O O . GLY A 1 80 ? -3.900 20.543 -2.173 1.00 91.25 80 GLY A O 1
ATOM 641 N N . ARG A 1 81 ? -3.615 18.359 -1.729 1.00 90.00 81 ARG A N 1
ATOM 642 C CA . ARG A 1 81 ? -5.028 17.976 -1.856 1.00 90.00 81 ARG A CA 1
ATOM 643 C C . ARG A 1 81 ? -5.728 18.016 -0.500 1.00 90.00 81 ARG A C 1
ATOM 645 O O . ARG A 1 81 ? -5.114 17.839 0.549 1.00 90.00 81 ARG A O 1
ATOM 652 N N . ARG A 1 82 ? -7.044 18.218 -0.520 1.00 92.31 82 ARG A N 1
ATOM 653 C CA . ARG A 1 82 ? -7.880 18.073 0.675 1.00 92.31 82 ARG A CA 1
ATOM 654 C C . ARG A 1 82 ? -8.136 16.588 0.933 1.00 92.31 82 ARG A C 1
ATOM 656 O O . ARG A 1 82 ? -8.423 15.847 0.003 1.00 92.31 82 ARG A O 1
ATOM 663 N N . TRP A 1 83 ? -8.080 16.181 2.196 1.00 94.38 83 TRP A N 1
ATOM 664 C CA . TRP A 1 83 ? -8.505 14.849 2.617 1.00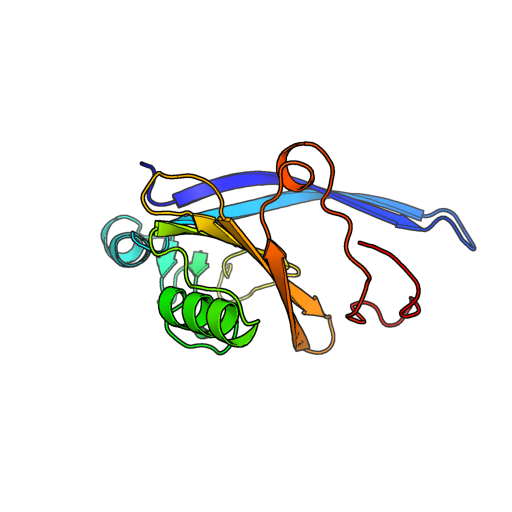 94.38 83 TRP A CA 1
ATOM 665 C C . TRP A 1 83 ? -10.014 14.637 2.353 1.00 94.38 83 TRP A C 1
ATOM 667 O O . TRP A 1 83 ? -10.809 15.443 2.850 1.00 94.38 83 TRP A O 1
ATOM 677 N N . PRO A 1 84 ? -10.429 13.595 1.599 1.00 90.75 84 PRO A N 1
ATOM 678 C CA . PRO A 1 84 ? -11.839 13.365 1.279 1.00 90.75 84 PRO A CA 1
ATOM 679 C C . PRO A 1 84 ? -12.682 12.928 2.484 1.00 90.75 84 PRO A C 1
ATOM 681 O O . PRO A 1 84 ? -13.857 13.266 2.544 1.00 90.75 84 PRO A O 1
ATOM 684 N N . GLY A 1 85 ? -12.108 12.247 3.483 1.00 91.94 85 GLY A N 1
ATOM 685 C CA . GLY A 1 85 ? -12.810 11.933 4.737 1.00 91.94 85 GLY A CA 1
ATOM 686 C C . GLY A 1 85 ? -13.654 10.657 4.750 1.00 91.94 85 GLY A C 1
ATOM 687 O O . GLY A 1 85 ? -14.184 10.322 5.807 1.00 91.94 85 GLY A O 1
ATOM 688 N N . GLY A 1 86 ? -13.770 9.938 3.632 1.00 93.69 86 GLY A N 1
ATOM 689 C CA . GLY A 1 86 ? -14.505 8.675 3.550 1.00 93.69 86 GLY A CA 1
ATOM 690 C C . GLY A 1 86 ? -13.648 7.440 3.832 1.00 93.69 86 GLY A C 1
ATOM 691 O O . GLY A 1 86 ? -12.639 7.500 4.544 1.00 93.69 86 GLY A O 1
ATOM 692 N N . GLN A 1 87 ? -14.090 6.307 3.280 1.00 94.00 87 GLN A N 1
ATOM 693 C CA . GLN A 1 87 ? -13.451 4.996 3.423 1.00 94.00 87 GLN A CA 1
ATOM 694 C C . GLN A 1 87 ? -12.082 4.954 2.733 1.00 94.00 87 GLN A C 1
ATOM 696 O O . GLN A 1 87 ? -11.859 5.629 1.723 1.00 94.00 87 GLN A O 1
ATOM 701 N N . VAL A 1 88 ? -11.179 4.110 3.240 1.00 95.25 88 VAL A N 1
ATOM 702 C CA . VAL A 1 88 ? -9.917 3.794 2.560 1.00 95.25 88 VAL A CA 1
ATOM 703 C C . VAL A 1 88 ? -9.776 2.297 2.360 1.00 95.25 88 VAL A C 1
ATOM 705 O O . VAL A 1 88 ? -9.767 1.532 3.324 1.00 95.25 88 VAL A O 1
ATOM 708 N N . LEU A 1 89 ? -9.602 1.889 1.106 1.00 94.94 89 LEU A N 1
ATOM 709 C CA . LEU A 1 89 ? -9.301 0.506 0.755 1.00 94.94 89 LEU A CA 1
ATOM 710 C C . LEU A 1 89 ? -7.842 0.380 0.321 1.00 94.94 89 LEU A C 1
ATOM 712 O O . LEU A 1 89 ? -7.363 1.172 -0.485 1.00 94.94 89 LEU A O 1
ATOM 716 N N . LEU A 1 90 ? -7.146 -0.635 0.817 1.00 95.44 90 LEU A N 1
ATOM 717 C CA . LEU A 1 90 ? -5.764 -0.946 0.466 1.00 95.44 90 LEU A CA 1
ATOM 718 C C . LEU A 1 90 ? -5.707 -2.245 -0.332 1.00 95.44 90 LEU A C 1
ATOM 720 O O . LEU A 1 90 ? -6.017 -3.302 0.208 1.00 95.44 90 LEU A O 1
ATOM 724 N N . LEU A 1 91 ? -5.265 -2.178 -1.586 1.00 94.25 91 LEU A N 1
ATOM 725 C CA . LEU A 1 91 ? -4.941 -3.341 -2.409 1.00 94.25 91 LEU A CA 1
ATOM 726 C C . LEU A 1 91 ? -3.427 -3.574 -2.399 1.00 94.25 91 LEU A C 1
ATOM 728 O O . LEU A 1 91 ? -2.665 -2.730 -2.872 1.00 94.25 91 LEU A O 1
ATOM 732 N N . THR A 1 92 ? -2.981 -4.698 -1.838 1.00 93.56 92 THR A N 1
ATOM 733 C CA . THR A 1 92 ? -1.549 -4.965 -1.645 1.00 93.56 92 THR A CA 1
ATOM 734 C C . THR A 1 92 ? -1.209 -6.448 -1.451 1.00 93.56 92 THR A C 1
ATOM 736 O O . THR A 1 92 ? -2.076 -7.298 -1.224 1.00 93.56 92 THR A O 1
ATOM 739 N N . HIS A 1 93 ? 0.080 -6.778 -1.490 1.00 91.31 93 HIS A N 1
ATOM 740 C CA . HIS A 1 93 ? 0.595 -8.063 -1.026 1.00 91.31 93 HIS A CA 1
ATOM 741 C C . HIS A 1 93 ? 0.955 -7.990 0.463 1.00 91.31 93 HIS A C 1
ATOM 743 O O . HIS A 1 93 ? 1.923 -7.336 0.841 1.00 91.31 93 HIS A O 1
ATOM 749 N N . GLY A 1 94 ? 0.209 -8.705 1.311 1.00 89.38 94 GLY A N 1
ATOM 750 C CA . GLY A 1 94 ? 0.613 -8.927 2.700 1.00 89.38 94 GLY A CA 1
ATOM 751 C C . GLY A 1 94 ? 1.859 -9.813 2.796 1.00 89.38 94 GLY A C 1
ATOM 752 O O . GLY A 1 94 ? 2.175 -10.570 1.873 1.00 89.38 94 GLY A O 1
ATOM 753 N N . ARG A 1 95 ? 2.545 -9.759 3.940 1.00 91.62 95 ARG A N 1
ATOM 754 C CA . ARG A 1 95 ? 3.609 -10.707 4.284 1.00 91.62 95 ARG A CA 1
ATOM 755 C C . ARG A 1 95 ? 3.063 -12.126 4.264 1.00 91.62 95 ARG A C 1
ATOM 757 O O . ARG A 1 95 ? 1.983 -12.372 4.792 1.00 91.62 95 ARG A O 1
ATOM 764 N N . VAL A 1 96 ? 3.847 -13.061 3.745 1.00 89.50 96 VAL A N 1
ATOM 765 C CA . VAL A 1 96 ? 3.613 -14.503 3.842 1.00 89.50 96 VAL A CA 1
ATOM 766 C C . VAL A 1 96 ? 4.789 -15.124 4.582 1.00 89.50 96 VAL A C 1
ATOM 768 O O . VAL A 1 96 ? 5.940 -14.963 4.182 1.00 89.50 96 VAL A O 1
ATOM 771 N N . ALA A 1 97 ? 4.507 -15.795 5.700 1.00 87.69 97 ALA A N 1
ATOM 772 C CA . ALA A 1 97 ? 5.514 -16.357 6.603 1.00 87.69 97 ALA A CA 1
ATOM 773 C C . ALA A 1 97 ? 6.613 -15.342 6.999 1.00 87.69 97 ALA A C 1
ATOM 775 O O . ALA A 1 97 ? 7.780 -15.695 7.142 1.00 87.69 97 ALA A O 1
ATOM 776 N N . GLY A 1 98 ? 6.237 -14.068 7.160 1.00 82.44 98 GLY A N 1
ATOM 777 C CA . GLY A 1 98 ? 7.142 -12.978 7.541 1.00 82.44 98 GLY A CA 1
ATOM 778 C C . GLY A 1 98 ? 7.890 -12.300 6.387 1.00 82.44 98 GLY A C 1
ATOM 779 O O . GLY A 1 98 ? 8.482 -11.246 6.617 1.00 82.44 98 GLY A O 1
ATOM 780 N N . TYR A 1 99 ? 7.814 -12.834 5.166 1.00 82.94 99 TYR A N 1
ATOM 781 C CA . TYR A 1 99 ? 8.433 -12.258 3.971 1.00 82.94 99 TYR A CA 1
ATOM 782 C C . TYR A 1 99 ? 7.408 -11.490 3.143 1.00 82.94 99 TYR A C 1
ATOM 784 O O . TYR A 1 99 ? 6.292 -11.963 2.943 1.00 82.94 99 TYR A O 1
ATOM 792 N N . VAL A 1 100 ? 7.786 -10.327 2.617 1.00 81.75 100 VAL A N 1
ATOM 793 C CA . VAL A 1 100 ? 6.951 -9.560 1.688 1.00 81.75 100 VAL A CA 1
ATOM 794 C C . VAL A 1 100 ? 7.749 -9.207 0.445 1.00 81.75 100 VAL A C 1
ATOM 796 O O . VAL A 1 100 ? 8.856 -8.681 0.523 1.00 81.75 100 VAL A O 1
ATOM 799 N N . PHE A 1 101 ? 7.159 -9.501 -0.708 1.00 76.50 101 PHE A N 1
ATOM 800 C CA . PHE A 1 101 ? 7.561 -8.940 -1.987 1.00 76.50 101 PHE A CA 1
ATOM 801 C C . PHE A 1 101 ? 6.349 -8.207 -2.548 1.00 76.50 101 PHE A C 1
ATOM 803 O O . PHE A 1 101 ? 5.433 -8.821 -3.090 1.00 76.50 101 PHE A O 1
ATOM 810 N N . ASN A 1 102 ? 6.318 -6.896 -2.337 1.00 79.81 102 ASN A N 1
ATOM 811 C CA . ASN A 1 102 ? 5.179 -6.060 -2.670 1.00 79.81 102 ASN A CA 1
ATOM 812 C C . ASN A 1 102 ? 5.646 -4.923 -3.585 1.00 79.81 102 ASN A C 1
ATOM 814 O O . ASN A 1 102 ? 6.094 -3.902 -3.074 1.00 79.81 102 ASN A O 1
ATOM 818 N N . PRO A 1 103 ? 5.613 -5.092 -4.915 1.00 79.12 103 PRO A N 1
ATOM 819 C CA . PRO A 1 103 ? 6.102 -4.066 -5.834 1.00 79.12 103 PRO A CA 1
ATOM 820 C C . PRO A 1 103 ? 5.175 -2.844 -5.913 1.00 79.12 103 PRO A C 1
ATOM 822 O O . PRO A 1 103 ? 5.629 -1.777 -6.319 1.00 79.12 103 PRO A O 1
ATOM 825 N N . LEU A 1 104 ? 3.896 -2.996 -5.543 1.00 87.94 104 LEU A N 1
ATOM 826 C CA . LEU A 1 104 ? 2.870 -1.965 -5.667 1.00 87.94 104 LEU A CA 1
ATOM 827 C C . LEU A 1 104 ? 1.788 -2.122 -4.588 1.00 87.94 104 LEU A C 1
ATOM 829 O O . LEU A 1 104 ? 1.124 -3.156 -4.528 1.00 87.94 104 LEU A O 1
ATOM 833 N N . SER A 1 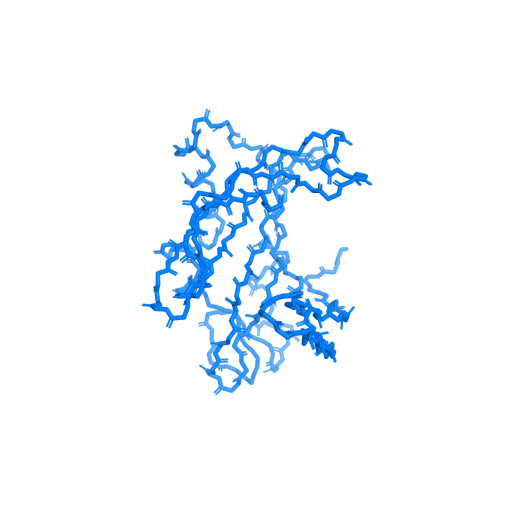105 ? 1.545 -1.062 -3.820 1.00 92.50 105 SER A N 1
ATOM 834 C CA . SER A 1 105 ? 0.351 -0.911 -2.981 1.00 92.50 105 SER A CA 1
ATOM 835 C C . SER A 1 105 ? -0.532 0.205 -3.529 1.00 92.50 105 SER A C 1
ATOM 837 O O . SER A 1 105 ? -0.045 1.306 -3.791 1.00 92.50 105 SER A O 1
ATOM 839 N N . LEU A 1 106 ? -1.833 -0.051 -3.658 1.00 93.69 106 LEU A N 1
ATOM 840 C CA . LEU A 1 106 ? -2.815 0.955 -4.061 1.00 93.69 106 LEU A CA 1
ATOM 841 C C . LEU A 1 106 ? -3.739 1.283 -2.891 1.00 93.69 106 LEU A C 1
ATOM 843 O O . LEU A 1 106 ? -4.390 0.393 -2.347 1.00 93.69 106 LEU A O 1
ATOM 847 N N . PHE A 1 107 ? -3.822 2.561 -2.533 1.00 95.00 107 PHE A N 1
ATOM 848 C CA . PHE A 1 107 ? -4.758 3.073 -1.538 1.00 95.00 107 PHE A CA 1
ATOM 849 C C . PHE A 1 107 ? -5.861 3.844 -2.251 1.00 95.00 107 PHE A C 1
ATOM 851 O O . PHE A 1 107 ? -5.603 4.895 -2.829 1.00 95.00 107 PHE A O 1
ATOM 858 N N . TYR A 1 108 ? -7.082 3.331 -2.211 1.00 94.31 108 TYR A N 1
ATOM 859 C CA . TYR A 1 108 ? -8.268 3.966 -2.770 1.00 94.31 108 TYR A CA 1
ATOM 860 C C . TYR A 1 108 ? -8.960 4.775 -1.677 1.00 94.31 108 TYR A C 1
ATOM 862 O O . TYR A 1 108 ? -9.486 4.198 -0.724 1.00 94.31 108 TYR A O 1
ATOM 870 N N . CYS A 1 109 ? -8.947 6.097 -1.806 1.00 94.31 109 CYS A N 1
ATOM 871 C CA . CYS A 1 109 ? -9.588 7.023 -0.882 1.00 94.31 109 CYS A CA 1
ATOM 872 C C . CYS A 1 109 ? -10.927 7.482 -1.456 1.00 94.31 109 CYS A C 1
ATOM 874 O O . CYS A 1 109 ? -10.986 8.062 -2.546 1.00 94.31 109 CYS A O 1
ATOM 876 N N . PHE A 1 110 ? -11.990 7.242 -0.698 1.00 92.50 110 PHE A N 1
ATOM 877 C CA . PHE A 1 110 ? -13.349 7.621 -1.052 1.00 92.50 110 PHE A CA 1
ATOM 878 C C . PHE A 1 110 ? -13.787 8.873 -0.284 1.00 92.50 110 PHE A C 1
ATOM 880 O O . PHE A 1 110 ? -13.261 9.172 0.793 1.00 92.50 110 PHE A O 1
ATOM 887 N N . ASP A 1 111 ? -14.756 9.598 -0.832 1.00 92.94 111 ASP A N 1
ATOM 888 C CA . ASP A 1 111 ? -15.520 10.614 -0.107 1.00 92.94 111 ASP A CA 1
ATOM 889 C C . ASP A 1 111 ? -16.590 9.960 0.805 1.00 92.94 111 ASP A C 1
ATOM 891 O O . ASP A 1 111 ? -16.809 8.742 0.741 1.00 92.94 111 ASP A O 1
ATOM 895 N N . PRO A 1 112 ? -17.240 10.720 1.707 1.00 93.81 112 PRO A N 1
ATOM 896 C CA . PRO A 1 112 ? -18.296 10.199 2.576 1.00 93.81 112 PRO A CA 1
ATOM 897 C C . PRO A 1 112 ? -19.519 9.682 1.805 1.00 93.81 112 PRO A C 1
ATOM 899 O O . PRO A 1 112 ? -20.273 8.859 2.324 1.00 93.81 112 PRO A O 1
ATOM 902 N N . GLU A 1 113 ? -19.710 10.136 0.567 1.00 92.06 113 GLU A N 1
ATOM 903 C CA . GLU A 1 113 ? -20.753 9.683 -0.351 1.00 92.06 113 GLU A CA 1
ATOM 904 C C . GLU A 1 113 ? -20.389 8.373 -1.085 1.00 92.06 113 GLU A C 1
ATOM 906 O O . GLU A 1 113 ? -21.217 7.833 -1.826 1.00 92.06 113 GLU A O 1
ATOM 911 N N . GLY A 1 114 ? -19.186 7.830 -0.866 1.00 87.81 114 GLY A N 1
ATOM 912 C CA . GLY A 1 114 ? -18.711 6.567 -1.433 1.00 87.81 114 GLY A CA 1
ATOM 913 C C . GLY A 1 114 ? -18.150 6.674 -2.853 1.00 87.81 114 GLY A C 1
ATOM 914 O O . GLY A 1 114 ? -18.009 5.657 -3.536 1.00 87.81 114 GLY A O 1
ATOM 915 N N . ARG A 1 115 ? -17.832 7.878 -3.332 1.00 89.50 115 ARG A N 1
ATOM 916 C CA . ARG A 1 115 ? -17.187 8.103 -4.632 1.00 89.50 115 ARG A CA 1
ATOM 917 C C . ARG A 1 115 ? -15.676 8.101 -4.468 1.00 89.50 115 ARG A C 1
ATOM 919 O O . ARG A 1 115 ? -15.147 8.632 -3.497 1.00 89.50 115 ARG A O 1
ATOM 926 N N . LEU A 1 116 ? -14.975 7.494 -5.423 1.00 89.06 116 LEU A N 1
ATOM 927 C CA . LEU A 1 116 ? -13.516 7.504 -5.434 1.00 89.06 116 LEU A CA 1
ATOM 928 C C . LEU A 1 116 ? -13.029 8.935 -5.705 1.00 89.06 116 LEU A C 1
ATOM 930 O O . LEU A 1 116 ? -13.409 9.513 -6.719 1.00 89.06 116 LEU A O 1
ATOM 934 N N . ASP A 1 117 ? -12.197 9.480 -4.817 1.00 90.69 117 ASP A N 1
ATOM 935 C CA . ASP A 1 117 ? -11.667 10.848 -4.920 1.00 90.69 117 ASP A CA 1
ATOM 936 C C . ASP A 1 117 ? -10.172 10.864 -5.261 1.00 90.69 117 ASP A C 1
ATOM 938 O O . ASP A 1 117 ? -9.719 11.626 -6.120 1.00 90.69 117 ASP A O 1
ATOM 942 N N . THR A 1 118 ? -9.390 10.014 -4.594 1.00 90.81 118 THR A N 1
ATOM 943 C CA . THR A 1 118 ? -7.930 9.995 -4.721 1.00 90.81 118 THR A CA 1
ATOM 944 C C . THR A 1 118 ? -7.414 8.559 -4.615 1.00 90.81 118 THR A C 1
ATOM 946 O O . THR A 1 118 ? -7.911 7.765 -3.819 1.00 90.81 118 THR A O 1
ATOM 949 N N . VAL A 1 119 ? -6.400 8.218 -5.408 1.00 92.38 119 VAL A N 1
ATOM 950 C CA . VAL A 1 119 ? -5.672 6.947 -5.340 1.00 92.38 119 VAL A CA 1
ATOM 951 C C . VAL A 1 119 ? -4.208 7.226 -5.033 1.00 92.38 119 VAL A C 1
ATOM 953 O O . VAL A 1 119 ? -3.571 8.000 -5.743 1.00 92.38 119 VAL A O 1
ATOM 956 N N . LEU A 1 120 ? -3.647 6.593 -4.005 1.00 93.25 120 LEU A N 1
ATOM 957 C CA . LEU A 1 120 ? -2.202 6.608 -3.786 1.00 93.25 120 LEU A CA 1
ATOM 958 C C . LEU A 1 120 ? -1.611 5.324 -4.354 1.00 93.25 120 LEU A C 1
ATOM 960 O O . LEU A 1 120 ? -2.087 4.238 -4.030 1.00 93.25 120 LEU A O 1
ATOM 964 N N . ALA A 1 121 ? -0.560 5.445 -5.158 1.00 92.25 121 ALA A N 1
ATOM 965 C CA . ALA A 1 121 ? 0.205 4.310 -5.652 1.00 92.25 121 ALA A CA 1
ATOM 966 C C . ALA A 1 121 ? 1.599 4.329 -5.028 1.00 92.25 121 ALA A C 1
ATOM 968 O O . ALA A 1 121 ? 2.461 5.119 -5.415 1.00 92.25 121 ALA A O 1
ATOM 969 N N . GLU A 1 122 ? 1.801 3.468 -4.037 1.00 91.94 122 GLU A N 1
ATOM 970 C CA . GLU A 1 122 ? 3.105 3.209 -3.443 1.00 91.94 122 GLU A CA 1
ATOM 971 C C . GLU A 1 122 ? 3.836 2.161 -4.275 1.00 91.94 122 GLU A C 1
ATOM 973 O O . GLU A 1 122 ? 3.384 1.025 -4.385 1.00 91.94 122 GLU A O 1
ATOM 978 N N . VAL A 1 123 ? 4.984 2.534 -4.827 1.00 88.12 123 VAL A N 1
ATOM 979 C CA . VAL A 1 123 ? 5.830 1.662 -5.633 1.00 88.12 123 VAL A CA 1
ATOM 980 C C . VAL A 1 123 ? 7.136 1.405 -4.900 1.00 88.12 123 VAL A C 1
ATOM 982 O O . VAL A 1 123 ? 7.797 2.334 -4.423 1.00 88.12 123 VAL A O 1
ATOM 985 N N . HIS A 1 124 ? 7.522 0.135 -4.847 1.00 84.00 124 HIS A N 1
ATOM 986 C CA . HIS A 1 124 ? 8.787 -0.307 -4.277 1.00 84.00 124 HIS A CA 1
ATOM 987 C C . HIS A 1 124 ? 9.747 -0.716 -5.387 1.00 84.00 124 HIS A C 1
ATOM 989 O O . HIS A 1 124 ? 9.369 -1.441 -6.309 1.00 84.00 124 HIS A O 1
ATOM 995 N N . ASN A 1 125 ? 11.004 -0.281 -5.291 1.00 75.94 125 ASN A N 1
ATOM 996 C CA . ASN A 1 125 ? 12.056 -0.783 -6.168 1.00 75.94 125 ASN A CA 1
ATOM 997 C C . ASN A 1 125 ? 12.897 -1.868 -5.477 1.00 75.94 125 ASN A C 1
ATOM 999 O O . ASN A 1 125 ? 12.861 -2.061 -4.261 1.00 75.94 125 ASN A O 1
ATOM 1003 N N . THR A 1 126 ? 13.693 -2.586 -6.270 1.00 69.62 126 THR A N 1
ATOM 1004 C CA . THR A 1 126 ? 14.584 -3.650 -5.779 1.00 69.62 126 THR A CA 1
ATOM 1005 C C . THR A 1 126 ? 15.750 -3.136 -4.929 1.00 69.62 126 THR A C 1
ATOM 1007 O O . THR A 1 126 ? 16.485 -3.944 -4.370 1.00 69.62 126 THR A O 1
ATOM 1010 N N . TYR A 1 127 ? 15.932 -1.816 -4.838 1.00 67.81 127 TYR A N 1
ATOM 1011 C CA . TYR A 1 127 ? 16.972 -1.155 -4.047 1.00 67.81 127 TYR A CA 1
ATOM 1012 C C . TYR A 1 127 ? 16.476 -0.700 -2.668 1.00 67.81 127 TYR A C 1
ATOM 1014 O O . TYR A 1 127 ? 17.240 -0.111 -1.908 1.00 67.81 127 TYR A O 1
ATOM 1022 N N . GLY A 1 128 ? 15.221 -1.006 -2.323 1.00 68.50 128 GLY A N 1
ATOM 1023 C CA . GLY A 1 128 ? 14.628 -0.657 -1.032 1.00 68.50 128 GLY A CA 1
ATOM 1024 C C . GLY A 1 128 ? 14.114 0.780 -0.953 1.00 68.50 128 GLY A C 1
ATOM 1025 O O . GLY A 1 128 ? 13.687 1.211 0.116 1.00 68.50 128 GLY A O 1
ATOM 1026 N N . GLU A 1 129 ? 14.118 1.519 -2.063 1.00 77.62 129 GLU A N 1
ATOM 1027 C CA . GLU A 1 129 ? 13.511 2.842 -2.129 1.00 77.62 129 GLU A CA 1
ATOM 1028 C C . GLU A 1 129 ? 11.998 2.721 -2.347 1.00 77.62 129 GLU A C 1
ATOM 1030 O O . GLU A 1 129 ? 11.499 1.801 -3.009 1.00 77.62 129 GLU A O 1
ATOM 1035 N N . ARG A 1 130 ? 11.267 3.692 -1.794 1.00 84.00 130 ARG A N 1
ATOM 1036 C CA . ARG A 1 130 ? 9.812 3.791 -1.896 1.00 84.00 130 ARG A CA 1
ATOM 1037 C C . ARG A 1 130 ? 9.433 5.106 -2.553 1.00 84.00 130 ARG A C 1
ATOM 1039 O O . ARG A 1 130 ? 10.000 6.150 -2.226 1.00 84.00 130 ARG A O 1
ATOM 1046 N N . HIS A 1 131 ? 8.431 5.067 -3.416 1.00 86.62 131 HIS A N 1
ATOM 1047 C CA . HIS A 1 131 ? 7.831 6.267 -3.981 1.00 86.62 131 HIS A CA 1
ATOM 1048 C C . HIS A 1 131 ? 6.326 6.179 -3.931 1.00 86.62 131 HIS A C 1
ATOM 1050 O O . HIS A 1 131 ? 5.766 5.102 -4.094 1.00 86.62 131 HIS A O 1
ATOM 1056 N N . VAL A 1 132 ? 5.673 7.313 -3.707 1.00 88.94 132 VAL A N 1
ATOM 1057 C CA . VAL A 1 132 ? 4.221 7.362 -3.575 1.00 88.94 132 VAL A CA 1
ATOM 1058 C C . VAL A 1 132 ? 3.686 8.409 -4.528 1.00 88.94 132 VAL A C 1
ATOM 1060 O O . VAL A 1 132 ? 3.913 9.601 -4.327 1.00 88.94 132 VAL A O 1
ATOM 1063 N N . TYR A 1 133 ? 2.958 7.951 -5.537 1.00 87.75 133 TYR A N 1
ATOM 1064 C CA . TYR A 1 133 ? 2.172 8.806 -6.411 1.00 87.75 133 TYR A CA 1
ATOM 1065 C C . TYR A 1 133 ? 0.828 9.106 -5.758 1.00 87.75 133 TYR A C 1
ATOM 1067 O O . TYR A 1 133 ? 0.218 8.210 -5.181 1.00 87.75 133 TYR A O 1
ATOM 1075 N N . VAL A 1 134 ? 0.352 10.345 -5.871 1.00 89.12 134 VAL A N 1
ATOM 1076 C CA . VAL A 1 134 ? -0.996 10.739 -5.440 1.00 89.12 134 VAL A CA 1
ATOM 1077 C C . VAL A 1 134 ? -1.784 11.142 -6.678 1.00 89.12 134 VAL A C 1
ATOM 1079 O O . VAL A 1 134 ? -1.477 12.148 -7.314 1.00 89.12 134 VAL A O 1
ATOM 1082 N N . LEU A 1 135 ? -2.766 10.323 -7.040 1.00 85.50 135 LEU A N 1
ATOM 1083 C CA . LEU A 1 135 ? -3.504 10.415 -8.292 1.00 85.50 135 LEU A CA 1
ATOM 1084 C C . LEU A 1 135 ? -4.945 10.856 -8.004 1.00 85.50 135 LEU A C 1
ATOM 1086 O O . LEU A 1 135 ? -5.625 10.196 -7.217 1.00 85.50 135 LEU A O 1
ATOM 1090 N N . PRO A 1 136 ? -5.450 11.944 -8.605 1.00 83.75 136 PRO A N 1
ATOM 1091 C CA . PRO A 1 136 ? -6.871 12.251 -8.534 1.00 83.75 136 PRO A CA 1
ATOM 1092 C C . PRO A 1 136 ? -7.677 11.174 -9.267 1.00 83.75 136 PRO A C 1
ATOM 1094 O O . PRO A 1 136 ? -7.286 10.693 -10.333 1.00 83.75 136 PRO A O 1
ATOM 1097 N N . ALA A 1 137 ? -8.823 10.807 -8.708 1.00 76.12 137 ALA A N 1
ATOM 1098 C CA . ALA A 1 137 ? -9.794 9.993 -9.412 1.00 76.12 137 ALA A CA 1
ATOM 1099 C C . ALA A 1 137 ? -10.613 10.906 -10.328 1.00 76.12 137 ALA A C 1
ATOM 1101 O O . ALA A 1 137 ? -11.565 11.554 -9.898 1.00 76.12 137 ALA A O 1
ATOM 1102 N N . ASP A 1 138 ? -10.212 11.006 -11.592 1.00 65.38 138 ASP A N 1
ATOM 1103 C CA . ASP A 1 138 ? -11.031 11.626 -12.624 1.00 65.38 138 ASP A CA 1
ATOM 1104 C C . ASP A 1 138 ? -11.735 10.552 -13.472 1.00 65.38 138 ASP A C 1
ATOM 1106 O O . ASP A 1 138 ? -11.476 9.350 -13.358 1.00 65.38 138 ASP A O 1
ATOM 1110 N N . ALA A 1 139 ? -12.690 10.977 -14.303 1.00 45.12 139 ALA A N 1
ATOM 1111 C CA . ALA A 1 139 ? -13.481 10.074 -15.142 1.00 45.12 139 ALA A CA 1
ATOM 1112 C C . ALA A 1 139 ? -12.622 9.239 -16.119 1.00 45.12 139 ALA A C 1
ATOM 1114 O O . ALA A 1 139 ? -13.083 8.210 -16.613 1.00 45.12 139 ALA A O 1
ATOM 1115 N N . THR A 1 140 ? -11.377 9.651 -16.369 1.00 43.25 140 THR A N 1
ATOM 1116 C CA . THR A 1 140 ? -10.404 8.961 -17.222 1.00 43.25 140 THR A CA 1
ATOM 1117 C C . THR A 1 140 ? -9.763 7.790 -16.478 1.00 43.25 140 THR A C 1
ATOM 1119 O O . THR A 1 140 ? -9.682 6.698 -17.040 1.00 43.25 140 THR A O 1
ATOM 1122 N N . THR A 1 141 ? -9.422 7.969 -15.195 1.00 46.94 141 THR A N 1
ATOM 1123 C CA . THR A 1 141 ? -8.841 6.948 -14.297 1.00 46.94 141 THR A CA 1
ATOM 1124 C C . THR A 1 141 ? -9.748 5.719 -14.111 1.00 46.94 141 THR A C 1
ATOM 1126 O O . THR A 1 141 ? -9.267 4.624 -13.825 1.00 46.94 141 THR A O 1
ATOM 1129 N N . ALA A 1 142 ? -11.068 5.883 -14.264 1.00 39.62 142 ALA A N 1
ATOM 1130 C CA . ALA A 1 142 ? -12.062 4.832 -14.022 1.00 39.62 142 ALA A CA 1
ATOM 1131 C C . ALA A 1 142 ? -12.354 3.921 -15.235 1.00 39.62 142 ALA A C 1
ATOM 1133 O O . ALA A 1 142 ? -12.919 2.842 -15.053 1.00 39.62 142 ALA A O 1
ATOM 1134 N N . GLN A 1 143 ? -12.005 4.333 -16.462 1.00 35.62 143 GLN A N 1
ATOM 1135 C CA . GLN A 1 143 ? -12.333 3.591 -17.697 1.00 35.62 143 GLN A CA 1
ATOM 1136 C C . GLN A 1 143 ? -11.130 3.286 -18.598 1.00 35.62 143 GLN A C 1
ATOM 1138 O O . GLN A 1 143 ? -11.208 2.373 -19.421 1.00 35.62 143 GLN A O 1
ATOM 1143 N N . ALA A 1 144 ? -10.014 3.990 -18.439 1.00 37.69 144 ALA A N 1
ATOM 1144 C CA . ALA A 1 144 ? -8.785 3.749 -19.177 1.00 37.69 144 ALA A CA 1
ATOM 1145 C C . ALA A 1 144 ? -7.623 3.775 -18.184 1.00 37.69 144 ALA A C 1
ATOM 1147 O O . ALA A 1 144 ? -7.640 4.566 -17.247 1.00 37.69 144 ALA A O 1
ATOM 1148 N N . GLY A 1 145 ? -6.638 2.890 -18.359 1.00 45.38 145 GLY A N 1
ATOM 1149 C CA . GLY A 1 145 ? -5.443 2.860 -17.514 1.00 45.38 145 GLY A CA 1
ATOM 1150 C C . GLY A 1 145 ? -4.926 4.276 -17.255 1.00 45.38 145 GLY A C 1
ATOM 1151 O O . GLY A 1 145 ? -4.702 5.038 -18.195 1.00 45.38 145 GLY A O 1
ATOM 1152 N N . ALA A 1 146 ? -4.831 4.638 -15.976 1.00 47.28 146 ALA A N 1
ATOM 1153 C CA . ALA A 1 146 ? -4.421 5.964 -15.552 1.00 47.28 146 ALA A CA 1
ATOM 1154 C C . ALA A 1 146 ? -2.978 6.195 -16.000 1.00 47.28 146 ALA A C 1
ATOM 1156 O O . ALA A 1 146 ? -2.067 5.602 -15.423 1.00 47.28 146 ALA A O 1
ATOM 1157 N N . S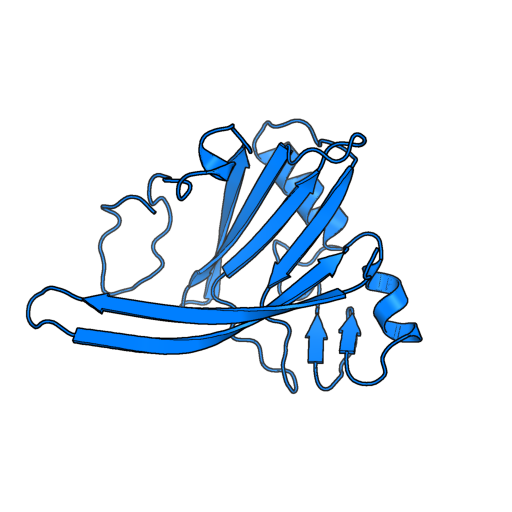ER A 1 147 ? -2.776 7.015 -17.035 1.00 42.47 147 SER A N 1
ATOM 1158 C CA . SER A 1 147 ? -1.431 7.272 -17.531 1.00 42.47 147 SER A CA 1
ATOM 1159 C C . SER A 1 147 ? -0.795 8.438 -16.788 1.00 42.47 147 SER A C 1
ATOM 1161 O O . SER A 1 147 ? -1.325 9.550 -16.793 1.00 42.47 147 SER A O 1
ATOM 1163 N N . HIS A 1 148 ? 0.345 8.190 -16.147 1.00 45.88 148 HIS A N 1
ATOM 1164 C CA . HIS A 1 148 ? 1.092 9.202 -15.400 1.00 45.88 148 HIS A CA 1
ATOM 1165 C C . HIS A 1 148 ? 2.548 9.236 -15.837 1.00 45.88 148 HIS A C 1
ATOM 1167 O O . HIS A 1 148 ? 3.158 8.220 -16.167 1.00 45.88 148 HIS A O 1
ATOM 1173 N N . LYS A 1 149 ? 3.136 10.433 -15.830 1.00 42.06 149 LYS A N 1
ATOM 1174 C CA . LYS A 1 149 ? 4.549 10.603 -16.160 1.00 42.06 149 LYS A CA 1
ATOM 1175 C C . LYS A 1 149 ? 5.400 9.801 -15.172 1.00 42.06 149 LYS A C 1
ATOM 1177 O O . LYS A 1 149 ? 5.220 9.897 -13.959 1.00 42.06 149 LYS A O 1
ATOM 1182 N N . LYS A 1 150 ? 6.320 8.992 -15.696 1.00 39.81 150 LYS A N 1
ATOM 1183 C CA . LYS A 1 150 ? 7.225 8.161 -14.901 1.00 39.81 150 LYS A CA 1
ATOM 1184 C C . LYS A 1 150 ? 8.219 9.050 -14.157 1.00 39.81 150 LYS A C 1
ATOM 1186 O O . LYS A 1 150 ? 9.238 9.447 -14.705 1.00 39.81 150 LYS A O 1
ATOM 1191 N N . GLU A 1 151 ? 7.922 9.372 -12.902 1.00 43.97 151 GLU A N 1
ATOM 1192 C CA . GLU A 1 151 ? 8.824 10.180 -12.059 1.00 43.97 151 GLU A CA 1
ATOM 1193 C C . GLU A 1 151 ? 9.721 9.331 -11.140 1.00 43.97 151 GLU A C 1
ATOM 1195 O O . GLU A 1 151 ? 10.564 9.874 -10.433 1.00 43.97 151 GLU A O 1
ATOM 1200 N N . PHE A 1 152 ? 9.589 7.996 -11.167 1.00 41.34 152 PHE A N 1
ATOM 1201 C CA . PHE A 1 152 ? 10.343 7.098 -10.291 1.00 41.34 152 PHE A CA 1
ATOM 1202 C C . PHE A 1 152 ? 11.043 5.968 -11.049 1.00 41.34 152 PHE A C 1
ATOM 1204 O O . PHE A 1 152 ? 10.464 5.280 -11.900 1.00 41.34 152 PHE A O 1
ATOM 1211 N N . HIS A 1 153 ? 12.319 5.784 -10.714 1.00 39.12 153 HIS A N 1
ATOM 1212 C CA . HIS A 1 153 ? 13.235 4.837 -11.333 1.00 39.12 153 HIS A CA 1
ATOM 1213 C C . HIS A 1 153 ? 13.099 3.456 -10.671 1.00 39.12 153 HIS A C 1
ATOM 1215 O O . HIS A 1 153 ? 13.787 3.114 -9.711 1.00 39.12 153 HIS A O 1
ATOM 1221 N N . VAL A 1 154 ? 12.170 2.648 -11.183 1.00 43.88 154 VAL A N 1
ATOM 1222 C CA . VAL A 1 154 ? 11.825 1.327 -10.616 1.00 43.88 154 VAL A CA 1
ATOM 1223 C C . VAL A 1 154 ? 12.665 0.169 -11.167 1.00 43.88 154 VAL A C 1
ATOM 1225 O O . VAL A 1 154 ? 12.472 -0.975 -10.763 1.00 43.88 154 VAL A O 1
ATOM 1228 N N . SER A 1 155 ? 13.593 0.428 -12.096 1.00 37.69 155 SER A N 1
ATOM 1229 C CA . SER A 1 155 ? 14.410 -0.616 -12.724 1.00 37.69 155 SER A CA 1
ATOM 1230 C C . SER A 1 155 ? 15.824 -0.127 -13.046 1.00 37.69 155 SER A C 1
ATOM 1232 O O . SER A 1 155 ? 15.955 0.890 -13.716 1.00 37.69 155 SER A O 1
ATOM 1234 N N . PRO A 1 156 ? 16.885 -0.877 -12.696 1.00 38.62 156 PRO A N 1
ATOM 1235 C CA . PRO A 1 156 ? 18.262 -0.554 -13.089 1.00 38.62 156 PRO A CA 1
ATOM 1236 C C . PRO A 1 156 ? 18.564 -0.744 -14.580 1.00 38.62 156 PRO A C 1
ATOM 1238 O O . PRO A 1 156 ? 19.682 -0.499 -15.020 1.00 38.62 156 PRO A O 1
ATOM 1241 N N . PHE A 1 157 ? 17.582 -1.197 -15.360 1.00 37.50 157 PHE A N 1
ATOM 1242 C CA . PHE A 1 157 ? 17.737 -1.492 -16.780 1.00 37.50 157 PHE A CA 1
ATOM 1243 C C . PHE A 1 157 ? 16.889 -0.591 -17.689 1.00 37.50 157 PHE A C 1
ATOM 1245 O O . PHE A 1 157 ? 16.853 -0.836 -18.893 1.00 37.50 157 PHE A O 1
ATOM 1252 N N . PHE A 1 158 ? 16.188 0.411 -17.146 1.00 37.00 158 PHE A N 1
ATOM 1253 C CA . PHE A 1 158 ? 15.359 1.327 -17.932 1.00 37.00 158 PHE A CA 1
ATOM 1254 C C . PHE A 1 158 ? 15.528 2.771 -17.471 1.00 37.00 158 PHE A C 1
ATOM 1256 O O . PHE A 1 158 ? 15.360 3.070 -16.293 1.00 37.00 158 PHE A O 1
ATOM 1263 N N . SER A 1 159 ? 15.770 3.663 -18.430 1.00 36.72 159 SER A N 1
ATOM 1264 C CA . SER A 1 159 ? 15.823 5.113 -18.240 1.00 36.72 159 SER A CA 1
ATOM 1265 C C . SER A 1 159 ? 14.528 5.670 -17.617 1.00 36.72 159 SER A C 1
ATOM 1267 O O . SER A 1 159 ? 13.460 5.041 -17.652 1.00 36.72 159 SER A O 1
ATOM 1269 N N . LEU A 1 160 ? 14.615 6.888 -17.070 1.00 46.09 160 LEU A N 1
ATOM 1270 C CA . LEU A 1 160 ? 13.473 7.670 -16.564 1.00 46.09 160 LEU A CA 1
ATOM 1271 C C . LEU A 1 160 ? 12.460 8.060 -17.656 1.00 46.09 160 LEU A C 1
ATOM 1273 O O . LEU A 1 160 ? 11.357 8.486 -17.332 1.00 46.09 160 LEU A O 1
ATOM 1277 N N . ASP A 1 161 ? 12.793 7.881 -18.932 1.00 33.44 161 ASP A N 1
ATOM 1278 C CA . ASP A 1 161 ? 11.894 8.199 -20.036 1.00 33.44 161 ASP A CA 1
ATOM 1279 C C . ASP A 1 161 ? 10.747 7.178 -20.129 1.00 33.44 161 ASP A C 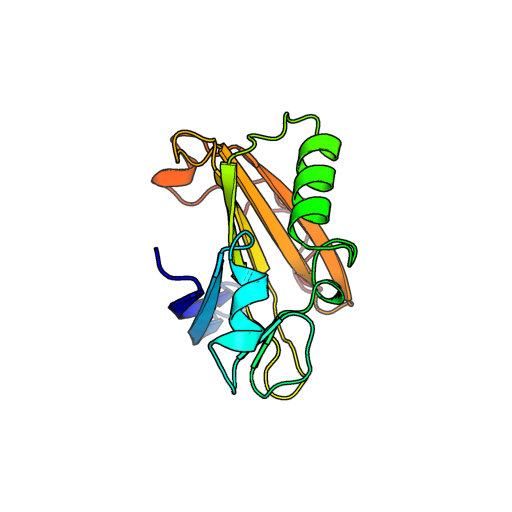1
ATOM 1281 O O . ASP A 1 161 ? 10.962 5.983 -20.352 1.00 33.44 161 ASP A O 1
ATOM 1285 N N . GLY A 1 162 ? 9.512 7.650 -19.927 1.00 43.44 162 GLY A N 1
ATOM 1286 C CA . GLY A 1 162 ? 8.287 6.873 -20.109 1.00 43.44 162 GLY A CA 1
ATOM 1287 C C . GLY A 1 162 ? 7.061 7.464 -19.404 1.00 43.44 162 GLY A C 1
ATOM 1288 O O . GLY A 1 162 ? 7.150 8.385 -18.591 1.00 43.44 162 GLY A O 1
ATOM 1289 N N . THR A 1 163 ? 5.901 6.904 -19.709 1.00 35.72 163 THR A N 1
ATOM 1290 C CA . THR A 1 163 ? 4.643 7.074 -18.969 1.00 35.72 163 THR A CA 1
ATOM 1291 C C . THR A 1 163 ? 4.248 5.709 -18.409 1.00 35.72 163 THR A C 1
ATOM 1293 O O . THR A 1 163 ? 4.423 4.704 -19.101 1.00 35.72 163 THR A O 1
ATOM 1296 N N . TYR A 1 164 ? 3.787 5.667 -17.158 1.00 45.53 164 TYR A N 1
ATOM 1297 C CA . TYR A 1 164 ? 2.999 4.541 -16.648 1.00 45.53 164 TYR A CA 1
ATOM 1298 C C . TYR A 1 164 ? 1.590 4.591 -17.234 1.00 45.53 164 TYR A C 1
ATOM 1300 O O . TYR A 1 164 ? 1.182 5.704 -17.649 1.00 45.53 164 TYR A O 1
#

Secondary structure (DSSP, 8-state):
--SEEEEEEEEEEEE-SSS-EEEEEEEEEEEEETTTGGGHHHH-SSEEESS-SSEEE-GGGSTTSS-HHHHHHHHHHHTTPPP--S-EEEEE--EETTB---SEEEEEEEPTTS-EEEEEEEEE-TTS-EEEEEEE--TTTTTS----B--S---TTS-S--B-

Sequence (164 aa):
MTDAALYAGHVWHERTTPVGHAFRYPTYMHLFDLDAVGRINDTFRLLGYNRSRPVSLHDADHLDGRPLREAVEARVVASGRRWPGGQVLLLTHGRVAGYVFNPLSLFYCFDPEGRLDTVLAEVHNTYGERHVYVLPADATTAQAGASHKKEFHVSPFFSLDGTY